Protein AF-B0B0S8-F1 (afdb_monomer_lite)

Organism: NCBI:txid405475

Structure (mmCIF, N/CA/C/O backbone):
data_AF-B0B0S8-F1
#
_entry.id   AF-B0B0S8-F1
#
loop_
_atom_site.group_PDB
_atom_site.id
_atom_site.type_symbol
_atom_site.label_atom_id
_atom_site.label_alt_id
_atom_site.label_comp_id
_atom_site.label_asym_id
_atom_site.label_entity_id
_atom_site.label_seq_id
_atom_site.pdbx_PDB_ins_code
_atom_site.Cartn_x
_atom_site.Cartn_y
_atom_site.Cartn_z
_atom_site.occupancy
_atom_site.B_iso_or_equiv
_atom_site.auth_seq_id
_atom_site.auth_comp_id
_atom_site.auth_asym_id
_atom_site.auth_atom_id
_atom_site.pdbx_PDB_model_num
ATOM 1 N N . LEU A 1 1 ? -17.544 15.899 15.737 1.00 50.09 1 LEU A N 1
ATOM 2 C CA . LEU A 1 1 ? -18.084 16.124 14.368 1.00 50.09 1 LEU A CA 1
ATOM 3 C C . LEU A 1 1 ? -16.999 16.458 13.337 1.00 50.09 1 LEU A C 1
ATOM 5 O O . LEU A 1 1 ? -16.922 15.734 12.357 1.00 50.09 1 LEU A O 1
ATOM 9 N N . LYS A 1 2 ? -16.135 17.473 13.536 1.00 56.06 2 LYS A N 1
ATOM 10 C CA . LYS A 1 2 ? -15.019 17.778 12.603 1.00 56.06 2 LYS A CA 1
ATOM 11 C C . LYS A 1 2 ? -14.069 16.595 12.379 1.00 56.06 2 LYS A C 1
ATOM 13 O O . LYS A 1 2 ? -13.735 16.281 11.248 1.00 56.06 2 LYS A O 1
ATOM 18 N N . GLU A 1 3 ? -13.716 15.910 13.456 1.00 56.62 3 GLU A N 1
ATOM 19 C CA . GLU A 1 3 ? -12.691 14.867 13.454 1.00 56.62 3 GLU A CA 1
ATOM 20 C C . GLU A 1 3 ? -13.111 13.623 12.624 1.00 56.62 3 GLU A C 1
ATOM 22 O O . GLU A 1 3 ? -12.323 13.085 11.852 1.00 56.62 3 GLU A O 1
ATOM 27 N N . SER A 1 4 ? -14.404 13.261 12.632 1.00 66.38 4 SER A N 1
ATOM 28 C CA . SER A 1 4 ? -14.968 12.193 11.781 1.00 66.38 4 SER A CA 1
ATOM 29 C C . SER A 1 4 ? -14.915 12.491 10.278 1.00 66.38 4 SER A C 1
ATOM 31 O O . SER A 1 4 ? -15.012 11.558 9.482 1.00 66.38 4 SER A O 1
ATOM 33 N N . ARG A 1 5 ? -14.790 13.762 9.868 1.00 81.69 5 ARG A N 1
ATOM 34 C CA . ARG A 1 5 ? -14.714 14.123 8.443 1.00 81.69 5 ARG A CA 1
ATOM 35 C C . ARG A 1 5 ? -13.375 13.735 7.831 1.00 81.69 5 ARG A C 1
ATOM 37 O O . ARG A 1 5 ? -13.349 13.432 6.647 1.00 81.69 5 ARG A O 1
ATOM 44 N N . HIS A 1 6 ? -12.296 13.717 8.615 1.00 83.75 6 HIS A N 1
ATOM 45 C CA . HIS A 1 6 ? -10.972 13.341 8.119 1.00 83.75 6 HIS A CA 1
ATOM 46 C C . HIS A 1 6 ? -10.919 11.859 7.755 1.00 83.75 6 HIS A C 1
ATOM 48 O O . HIS A 1 6 ? -10.530 11.523 6.643 1.00 83.75 6 HIS A O 1
ATOM 54 N N . LEU A 1 7 ? -11.403 10.985 8.641 1.00 81.88 7 LEU A N 1
ATOM 55 C CA . LEU A 1 7 ? -11.439 9.547 8.373 1.00 81.88 7 LEU A CA 1
ATOM 56 C C . LEU A 1 7 ? -12.386 9.197 7.214 1.00 81.88 7 LEU A C 1
ATOM 58 O O . LEU A 1 7 ? -12.061 8.354 6.385 1.00 81.88 7 LEU A O 1
ATOM 62 N N . LEU A 1 8 ? -13.522 9.898 7.102 1.00 87.12 8 LEU A N 1
ATOM 63 C CA . LEU A 1 8 ? -14.421 9.758 5.953 1.00 87.12 8 LEU A CA 1
ATOM 64 C C . LEU A 1 8 ? -13.770 10.237 4.645 1.00 87.12 8 LEU A C 1
ATOM 66 O O . LEU A 1 8 ? -13.917 9.585 3.617 1.00 87.12 8 LEU A O 1
ATOM 70 N N . ALA A 1 9 ? -13.047 11.359 4.667 1.00 89.50 9 ALA A N 1
ATOM 71 C CA . ALA A 1 9 ? -12.332 11.850 3.494 1.00 89.50 9 ALA A CA 1
ATOM 72 C C . ALA A 1 9 ? -11.250 10.858 3.046 1.00 89.50 9 ALA A C 1
ATOM 74 O O . ALA A 1 9 ? -11.176 10.548 1.862 1.00 89.50 9 ALA A O 1
ATOM 75 N N . LEU A 1 10 ? -10.475 10.305 3.985 1.00 87.19 10 LEU A N 1
ATOM 76 C CA . LEU A 1 10 ? -9.491 9.258 3.697 1.00 87.19 10 LEU A CA 1
ATOM 77 C C . LEU A 1 10 ? -10.144 8.027 3.075 1.00 87.19 10 LEU A C 1
ATOM 79 O O . LEU A 1 10 ? -9.635 7.505 2.090 1.00 87.19 10 LEU A O 1
ATOM 83 N N . PHE A 1 11 ? -11.299 7.606 3.596 1.00 88.19 11 PHE A N 1
ATOM 84 C CA . PHE A 1 11 ? -12.050 6.485 3.037 1.00 88.19 11 PHE A CA 1
ATOM 85 C C . PHE A 1 11 ? -12.465 6.742 1.584 1.00 88.19 11 PHE A C 1
ATOM 87 O O . PHE A 1 11 ? -12.263 5.885 0.726 1.00 88.19 11 PHE A O 1
ATOM 94 N N . LEU A 1 12 ? -12.999 7.929 1.284 1.00 92.81 12 LEU A N 1
ATOM 95 C CA . LEU A 1 12 ? -13.413 8.292 -0.074 1.00 92.81 12 LEU A CA 1
ATOM 96 C C . LEU A 1 12 ? -12.223 8.404 -1.037 1.00 92.81 12 LEU A C 1
ATOM 98 O O . LEU A 1 12 ? -12.310 7.929 -2.170 1.00 92.81 12 LEU A O 1
ATOM 102 N N . ILE A 1 13 ? -11.111 8.990 -0.585 1.00 91.69 13 ILE A N 1
ATOM 103 C CA . ILE A 1 13 ? -9.875 9.098 -1.370 1.00 91.69 13 ILE A CA 1
ATOM 104 C C . ILE A 1 13 ? -9.327 7.702 -1.678 1.00 91.69 13 ILE A C 1
ATOM 106 O O . ILE A 1 13 ? -9.104 7.393 -2.845 1.00 91.69 13 ILE A O 1
ATOM 110 N N . ALA A 1 14 ? -9.182 6.839 -0.668 1.00 89.19 14 ALA A N 1
ATOM 111 C CA . ALA A 1 14 ? -8.684 5.476 -0.849 1.00 89.19 14 ALA A CA 1
ATOM 112 C C . ALA A 1 14 ? -9.597 4.646 -1.767 1.00 89.19 14 ALA A C 1
ATOM 114 O O . ALA A 1 14 ? -9.114 3.970 -2.669 1.00 89.19 14 ALA A O 1
ATOM 115 N N . SER A 1 15 ? -10.921 4.762 -1.607 1.00 91.81 15 SER A N 1
ATOM 116 C CA . SER A 1 15 ? -11.895 4.072 -2.468 1.00 91.81 15 SER A CA 1
ATOM 117 C C . SER A 1 15 ? -11.788 4.505 -3.931 1.00 91.81 15 SER A C 1
ATOM 119 O O . SER A 1 15 ? -11.899 3.680 -4.832 1.00 91.81 15 SER A O 1
ATOM 121 N N . THR A 1 16 ? -11.567 5.800 -4.174 1.00 93.12 16 THR A N 1
ATOM 122 C CA . THR A 1 16 ? -11.432 6.355 -5.530 1.00 93.12 16 THR A CA 1
ATOM 123 C C . THR A 1 16 ? -10.074 6.017 -6.146 1.00 93.12 16 THR A C 1
ATOM 125 O O . THR A 1 16 ? -9.979 5.837 -7.358 1.00 93.12 16 THR A O 1
ATOM 128 N N . ALA A 1 17 ? -9.024 5.890 -5.331 1.00 90.19 17 ALA A N 1
ATOM 129 C CA . ALA A 1 17 ? -7.693 5.522 -5.798 1.00 90.19 17 ALA A CA 1
ATOM 130 C C . ALA A 1 17 ? -7.673 4.125 -6.443 1.00 90.19 17 ALA A C 1
ATOM 132 O O . ALA A 1 17 ? -7.011 3.953 -7.461 1.00 90.19 17 ALA A O 1
ATOM 133 N N . ILE A 1 18 ? -8.451 3.161 -5.933 1.00 91.38 18 ILE A N 1
ATOM 134 C CA . ILE A 1 18 ? -8.491 1.791 -6.477 1.00 91.38 18 ILE A CA 1
ATOM 135 C C . ILE A 1 18 ? -8.763 1.775 -7.994 1.00 91.38 18 ILE A C 1
ATOM 137 O O . ILE A 1 18 ? -7.900 1.313 -8.733 1.00 91.38 18 ILE A O 1
ATOM 141 N N . PRO A 1 19 ? -9.895 2.269 -8.529 1.00 93.00 19 PRO A N 1
ATOM 142 C CA . PRO A 1 19 ? -10.120 2.226 -9.975 1.00 93.00 19 PRO A CA 1
ATOM 143 C C . PRO A 1 19 ? -9.138 3.106 -10.764 1.00 93.00 19 PRO A C 1
ATOM 145 O O . PRO A 1 19 ? -8.748 2.741 -11.871 1.00 93.00 19 PRO A O 1
ATOM 148 N N . VAL A 1 20 ? -8.706 4.244 -10.209 1.00 92.88 20 VAL A N 1
ATOM 149 C CA . VAL A 1 20 ? -7.789 5.175 -10.892 1.00 92.88 20 VAL A CA 1
ATOM 150 C C . VAL A 1 20 ? -6.417 4.545 -11.116 1.00 92.88 20 VAL A C 1
ATOM 152 O O . VAL A 1 20 ? -5.861 4.640 -12.208 1.00 92.88 20 VAL A O 1
ATOM 155 N N . PHE A 1 21 ? -5.874 3.855 -10.120 1.00 90.88 21 PHE A N 1
ATOM 156 C CA . PHE A 1 21 ? -4.544 3.258 -10.218 1.00 90.88 21 PHE A CA 1
ATOM 157 C C . PHE A 1 21 ? -4.509 1.929 -10.977 1.00 90.88 21 PHE A C 1
ATOM 159 O O . PHE A 1 21 ? -3.440 1.347 -11.125 1.00 90.88 21 PHE A O 1
ATOM 166 N N . TYR A 1 22 ? -5.636 1.498 -11.549 1.00 94.25 22 TYR A N 1
ATOM 167 C CA . TYR A 1 22 ? -5.651 0.442 -12.560 1.00 94.25 22 TYR A CA 1
ATOM 168 C C . TYR A 1 22 ? -5.345 0.965 -13.978 1.00 94.25 22 TYR A C 1
ATOM 170 O O . TYR A 1 22 ? -4.972 0.188 -14.851 1.00 94.25 22 TYR A O 1
ATOM 178 N N . ILE A 1 23 ? -5.439 2.279 -14.227 1.00 94.19 23 ILE A N 1
ATOM 179 C CA . ILE A 1 23 ? -5.155 2.896 -15.540 1.00 94.19 23 ILE A CA 1
ATOM 180 C C . ILE A 1 23 ? -3.778 2.510 -16.126 1.00 94.19 23 ILE A C 1
ATOM 182 O O . ILE A 1 23 ? -3.722 2.263 -17.333 1.00 94.19 23 ILE A O 1
ATOM 186 N N . PRO A 1 24 ? -2.680 2.393 -15.344 1.00 94.12 24 PRO A N 1
ATOM 187 C CA . PRO A 1 24 ? -1.386 1.934 -15.854 1.00 94.12 24 PRO A CA 1
ATOM 188 C C . PRO A 1 24 ? -1.425 0.589 -16.593 1.00 94.12 24 PRO A C 1
ATOM 190 O O . PRO A 1 24 ? -0.616 0.373 -17.494 1.00 94.12 24 PRO A O 1
ATOM 193 N N . ALA A 1 25 ? -2.403 -0.276 -16.298 1.00 92.69 25 ALA A N 1
ATOM 194 C CA . ALA A 1 25 ? -2.617 -1.539 -17.007 1.00 92.69 25 ALA A CA 1
ATOM 195 C C . ALA A 1 25 ? -2.863 -1.360 -18.516 1.00 92.69 25 ALA A C 1
ATOM 197 O O . ALA A 1 25 ? -2.731 -2.316 -19.275 1.00 92.69 25 ALA A O 1
ATOM 198 N N . LEU A 1 26 ? -3.234 -0.152 -18.951 1.00 94.56 26 LEU A N 1
ATOM 199 C CA . LEU A 1 26 ? -3.546 0.185 -20.339 1.00 94.56 26 LEU A CA 1
ATOM 200 C C . LEU A 1 26 ? -2.342 0.762 -21.107 1.00 94.56 26 LEU A C 1
ATOM 202 O O . LEU A 1 26 ? -2.469 1.067 -22.290 1.00 94.56 26 LEU A O 1
ATOM 206 N N . LEU A 1 27 ? -1.182 0.933 -20.462 1.00 94.19 27 LEU A N 1
ATOM 207 C CA . LEU A 1 27 ? -0.013 1.636 -21.024 1.00 94.19 27 LEU A CA 1
ATOM 208 C C . LEU A 1 27 ? 0.981 0.724 -21.765 1.00 94.19 27 LEU A C 1
ATOM 210 O O . LEU A 1 27 ? 2.044 1.167 -22.202 1.00 94.19 27 LEU A O 1
ATOM 214 N N . TRP A 1 28 ? 0.631 -0.545 -21.937 1.00 93.62 28 TRP A N 1
ATOM 215 C CA . TRP A 1 28 ? 1.437 -1.573 -22.592 1.00 93.62 28 TRP A CA 1
ATOM 216 C C . TRP A 1 28 ? 0.569 -2.484 -23.467 1.00 93.62 28 TRP A C 1
ATOM 218 O O . TRP A 1 28 ? -0.629 -2.636 -23.235 1.00 93.62 28 TRP A O 1
ATOM 228 N N . GLY A 1 29 ? 1.172 -3.082 -24.495 1.00 93.31 29 GLY A N 1
ATOM 229 C CA . GLY A 1 29 ? 0.487 -3.963 -25.440 1.00 93.31 29 GLY A CA 1
ATOM 230 C C . GLY A 1 29 ? 1.417 -5.023 -26.027 1.00 93.31 29 GLY A C 1
ATOM 231 O O . GLY A 1 29 ? 2.573 -5.148 -25.631 1.00 93.31 29 GLY A O 1
ATOM 232 N N . GLN A 1 30 ? 0.920 -5.781 -27.008 1.00 93.94 30 GLN A N 1
ATOM 233 C CA . GLN A 1 30 ? 1.601 -6.970 -27.546 1.00 93.94 30 GLN A CA 1
ATOM 234 C C . GLN A 1 30 ? 3.018 -6.706 -28.093 1.00 93.94 30 GLN A C 1
ATOM 236 O O . GLN A 1 30 ? 3.862 -7.597 -28.063 1.00 93.94 30 GLN A O 1
ATOM 241 N N . HIS A 1 31 ? 3.286 -5.499 -28.595 1.00 95.69 31 HIS A N 1
ATOM 242 C CA . HIS A 1 31 ? 4.570 -5.137 -29.206 1.00 95.69 31 HIS A CA 1
ATOM 243 C C . HIS A 1 31 ? 5.430 -4.212 -28.330 1.00 95.69 31 HIS A C 1
ATOM 245 O O . HIS A 1 31 ? 6.406 -3.638 -28.811 1.00 95.69 31 HIS A O 1
ATOM 251 N N . SER A 1 32 ? 5.078 -4.036 -27.054 1.00 95.56 32 SER A N 1
ATOM 252 C CA . SER A 1 32 ? 5.875 -3.240 -26.119 1.00 95.56 32 SER A CA 1
ATOM 253 C C . SER A 1 32 ? 7.221 -3.910 -25.829 1.00 95.56 32 SER A C 1
ATOM 255 O O . SER A 1 32 ? 7.315 -5.131 -25.716 1.00 95.56 32 SER A O 1
ATOM 257 N N . ASN A 1 33 ? 8.275 -3.104 -25.666 1.00 95.12 33 ASN A N 1
ATOM 258 C CA . ASN A 1 33 ? 9.553 -3.601 -25.157 1.00 95.12 33 ASN A CA 1
ATOM 259 C C . ASN A 1 33 ? 9.344 -4.271 -23.787 1.00 95.12 33 ASN A C 1
ATOM 261 O O . ASN A 1 33 ? 8.631 -3.721 -22.948 1.00 95.12 33 ASN A O 1
ATOM 265 N N . LEU A 1 34 ? 9.989 -5.418 -23.549 1.00 94.50 34 LEU A N 1
ATOM 266 C CA . LEU A 1 34 ? 9.776 -6.208 -22.334 1.00 94.50 34 LEU A CA 1
ATOM 267 C C . LEU A 1 34 ? 10.076 -5.430 -21.041 1.00 94.50 34 LEU A C 1
ATOM 269 O O . LEU A 1 34 ? 9.331 -5.561 -20.079 1.00 94.50 34 LEU A O 1
ATOM 273 N N . ALA A 1 35 ? 11.107 -4.583 -21.013 1.00 93.81 35 ALA A N 1
ATOM 274 C CA . ALA A 1 35 ? 11.429 -3.786 -19.827 1.00 93.81 35 ALA A CA 1
ATOM 275 C C . ALA A 1 35 ? 10.349 -2.727 -19.538 1.00 93.81 35 ALA A C 1
ATOM 277 O O . ALA A 1 35 ? 9.983 -2.497 -18.389 1.00 93.81 35 ALA A O 1
ATOM 278 N N . ILE A 1 36 ? 9.789 -2.116 -20.589 1.00 94.81 36 ILE A N 1
ATOM 279 C CA . ILE A 1 36 ? 8.662 -1.174 -20.471 1.00 94.81 36 ILE A CA 1
ATOM 280 C C . ILE A 1 36 ? 7.387 -1.903 -20.049 1.00 94.81 36 ILE A C 1
ATOM 282 O O . ILE A 1 36 ? 6.593 -1.378 -19.271 1.00 94.81 36 ILE A O 1
ATOM 286 N N . ALA A 1 37 ? 7.202 -3.117 -20.558 1.00 95.62 37 ALA A N 1
ATOM 287 C CA . ALA A 1 37 ? 6.099 -3.968 -20.182 1.00 95.62 37 ALA A CA 1
ATOM 288 C C . ALA A 1 37 ? 6.157 -4.317 -18.684 1.00 95.62 37 ALA A C 1
ATOM 290 O O . ALA A 1 37 ? 5.228 -4.018 -17.940 1.00 95.62 37 ALA A O 1
ATOM 291 N N . GLU A 1 38 ? 7.285 -4.852 -18.219 1.00 95.44 38 GLU A N 1
ATOM 292 C CA . GLU A 1 38 ? 7.523 -5.146 -16.804 1.00 95.44 38 GLU A CA 1
ATOM 293 C C . GLU A 1 38 ? 7.337 -3.908 -15.922 1.00 95.44 38 GLU A C 1
ATOM 295 O O . GLU A 1 38 ? 6.652 -3.995 -14.905 1.00 95.44 38 GLU A O 1
ATOM 300 N N . TYR A 1 39 ? 7.846 -2.742 -16.339 1.00 95.06 39 TYR A N 1
ATOM 301 C CA . TYR A 1 39 ? 7.621 -1.485 -15.626 1.00 95.06 39 TYR A CA 1
ATOM 302 C C . TYR A 1 39 ? 6.131 -1.253 -15.348 1.00 95.06 39 TYR A C 1
ATOM 304 O O . TYR A 1 39 ? 5.741 -1.193 -14.185 1.00 95.06 39 TYR A O 1
ATOM 312 N N . TRP A 1 40 ? 5.279 -1.201 -16.376 1.00 95.94 40 TRP A N 1
ATOM 313 C CA . TRP A 1 40 ? 3.842 -0.957 -16.188 1.00 95.94 40 TRP A CA 1
ATOM 314 C C . TRP A 1 40 ? 3.104 -2.114 -15.512 1.00 95.94 40 TRP A C 1
ATOM 316 O O . TRP A 1 40 ? 2.147 -1.873 -14.774 1.00 95.94 40 TRP A O 1
ATOM 326 N N . ARG A 1 41 ? 3.570 -3.357 -15.681 1.00 95.94 41 ARG A N 1
ATOM 327 C CA . ARG A 1 41 ? 3.031 -4.513 -14.956 1.00 95.94 41 ARG A CA 1
ATOM 328 C C . ARG A 1 41 ? 3.090 -4.299 -13.454 1.00 95.94 41 ARG A C 1
ATOM 330 O O . ARG A 1 41 ? 2.111 -4.553 -12.755 1.00 95.94 41 ARG A O 1
ATOM 337 N N . TRP A 1 42 ? 4.232 -3.834 -12.957 1.00 96.81 42 TRP A N 1
ATOM 338 C CA . TRP A 1 42 ? 4.457 -3.676 -11.525 1.00 96.81 42 TRP A CA 1
ATOM 339 C C . TRP A 1 42 ? 3.745 -2.464 -10.931 1.00 96.81 42 TRP A C 1
ATOM 341 O O . TRP A 1 42 ? 3.431 -2.486 -9.747 1.00 96.81 42 TRP A O 1
ATOM 351 N N . TRP A 1 43 ? 3.335 -1.483 -11.739 1.00 94.88 43 TRP A N 1
ATOM 352 C CA . TRP A 1 43 ? 2.355 -0.488 -11.285 1.00 94.88 43 TRP A CA 1
ATOM 353 C C . TRP A 1 43 ? 1.012 -1.124 -10.913 1.00 94.88 43 TRP A C 1
ATOM 355 O O . TRP A 1 43 ? 0.344 -0.662 -9.996 1.00 94.88 43 TRP A O 1
ATOM 365 N N . VAL A 1 44 ? 0.605 -2.194 -11.598 1.00 94.69 44 VAL A N 1
ATOM 366 C CA . VAL A 1 44 ? -0.648 -2.887 -11.279 1.00 94.69 44 VAL A CA 1
ATOM 367 C C . VAL A 1 44 ? -0.426 -3.916 -10.172 1.00 94.69 44 VAL A C 1
ATOM 369 O O . VAL A 1 44 ? -1.195 -3.994 -9.224 1.00 94.69 44 VAL A O 1
ATOM 372 N N . VAL A 1 45 ? 0.627 -4.722 -10.265 1.00 95.50 45 VAL A N 1
ATOM 373 C CA . VAL A 1 45 ? 0.827 -5.823 -9.314 1.00 95.50 45 VAL A CA 1
ATOM 374 C C . VAL A 1 45 ? 1.382 -5.330 -7.979 1.00 95.50 45 VAL A C 1
ATOM 376 O O . VAL A 1 45 ? 0.823 -5.675 -6.952 1.00 95.50 45 VAL A O 1
ATOM 379 N N . HIS A 1 46 ? 2.431 -4.506 -7.972 1.00 94.31 46 HIS A N 1
ATOM 380 C CA . HIS A 1 46 ? 2.964 -3.945 -6.725 1.00 94.31 46 HIS A CA 1
ATOM 381 C C . HIS A 1 46 ? 2.080 -2.784 -6.290 1.00 94.31 46 HIS A C 1
ATOM 383 O O . HIS A 1 46 ? 1.372 -2.838 -5.297 1.00 94.31 46 HIS A O 1
ATOM 389 N N . LEU A 1 47 ? 2.025 -1.722 -7.087 1.00 90.75 47 LEU A N 1
ATOM 390 C CA . LEU A 1 47 ? 1.453 -0.486 -6.573 1.00 90.75 47 LEU A CA 1
ATOM 391 C C . LEU A 1 47 ? -0.080 -0.544 -6.416 1.00 90.75 47 LEU A C 1
ATOM 393 O O . LEU A 1 47 ? -0.608 -0.059 -5.418 1.00 90.75 47 LEU A O 1
ATOM 397 N N . TRP A 1 48 ? -0.812 -1.152 -7.352 1.00 93.50 48 TRP A N 1
ATOM 398 C CA . TRP A 1 48 ? -2.268 -1.286 -7.238 1.00 93.50 48 TRP A CA 1
ATOM 399 C C . TRP A 1 48 ? -2.713 -2.398 -6.282 1.00 93.50 48 TRP A C 1
ATOM 401 O O . TRP A 1 48 ? -3.513 -2.097 -5.393 1.00 93.50 48 TRP A O 1
ATOM 411 N N . VAL A 1 49 ? -2.206 -3.635 -6.415 1.00 92.81 49 VAL A N 1
ATOM 412 C CA . VAL A 1 49 ? -2.600 -4.737 -5.510 1.00 92.81 49 VAL A CA 1
ATOM 413 C C . VAL A 1 49 ? -2.059 -4.534 -4.096 1.00 92.81 49 VAL A C 1
ATOM 415 O O . VAL A 1 49 ? -2.843 -4.522 -3.154 1.00 92.81 49 VAL A O 1
ATOM 418 N N . GLU A 1 50 ? -0.749 -4.374 -3.937 1.00 88.56 50 GLU A N 1
ATOM 419 C CA . GLU A 1 50 ? -0.100 -4.262 -2.623 1.00 88.56 50 GLU A CA 1
ATOM 420 C C . GLU A 1 50 ? -0.286 -2.849 -2.053 1.00 88.56 50 GLU A C 1
ATOM 422 O O . GLU A 1 50 ? -0.883 -2.682 -0.995 1.00 88.56 50 GLU A O 1
ATOM 427 N N . GLY A 1 51 ? 0.069 -1.810 -2.816 1.00 85.50 51 GLY A N 1
ATOM 428 C CA . GLY A 1 51 ? -0.029 -0.406 -2.399 1.00 85.50 51 GLY A CA 1
ATOM 429 C C . GLY A 1 51 ? -1.447 0.049 -2.012 1.00 85.50 51 GLY A C 1
ATOM 430 O O . GLY A 1 51 ? -1.756 0.375 -0.861 1.00 85.50 51 GLY A O 1
ATOM 431 N N . PHE A 1 52 ? -2.337 0.141 -3.002 1.00 88.12 52 PHE A N 1
ATOM 432 C CA . PHE A 1 52 ? -3.622 0.827 -2.828 1.00 88.12 52 PHE A CA 1
ATOM 433 C C . PHE A 1 52 ? -4.684 0.009 -2.089 1.00 88.12 52 PHE A C 1
ATOM 435 O O . PHE A 1 52 ? -5.439 0.599 -1.304 1.00 88.12 52 PHE A O 1
ATOM 442 N N . PHE A 1 53 ? -4.765 -1.315 -2.284 1.00 87.94 53 PHE A N 1
ATOM 443 C CA . PHE A 1 53 ? -5.715 -2.113 -1.496 1.00 87.94 53 PHE A CA 1
ATOM 444 C C . PHE A 1 53 ? -5.332 -2.176 -0.025 1.00 87.94 53 PHE A C 1
ATOM 446 O O . PHE A 1 53 ? -6.234 -2.190 0.811 1.00 87.94 53 PHE A O 1
ATOM 453 N N . GLU A 1 54 ? -4.045 -2.160 0.316 1.00 86.06 54 GLU A N 1
ATOM 454 C CA . GLU A 1 54 ? -3.634 -2.148 1.715 1.00 86.06 54 GLU A CA 1
ATOM 455 C C . GLU A 1 54 ? -4.011 -0.834 2.405 1.00 86.06 54 GLU A C 1
ATOM 457 O O . GLU A 1 54 ? -4.604 -0.849 3.489 1.00 86.06 54 GLU A O 1
ATOM 462 N N . VAL A 1 55 ? -3.762 0.312 1.758 1.00 86.81 55 VAL A N 1
ATOM 463 C CA . VAL A 1 55 ? -4.211 1.619 2.269 1.00 86.81 55 VAL A CA 1
ATOM 464 C C . VAL A 1 55 ? -5.730 1.629 2.439 1.00 86.81 55 VAL A C 1
ATOM 466 O O . VAL A 1 55 ? -6.236 2.052 3.480 1.00 86.81 55 VAL A O 1
ATOM 469 N N . PHE A 1 56 ? -6.476 1.120 1.456 1.00 89.25 56 PHE A N 1
ATOM 470 C CA . PHE A 1 56 ? -7.930 1.013 1.552 1.00 89.25 56 PHE A CA 1
ATOM 471 C C . PHE A 1 56 ? -8.369 0.128 2.724 1.00 89.25 56 PHE A C 1
ATOM 473 O O . PHE A 1 56 ? -9.165 0.574 3.554 1.00 89.25 56 PHE A O 1
ATOM 480 N N . ALA A 1 57 ? -7.835 -1.090 2.835 1.00 86.50 57 ALA A N 1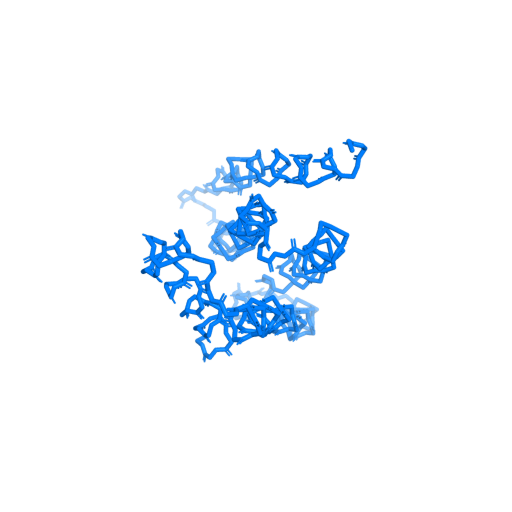
ATOM 481 C CA . ALA A 1 57 ? -8.154 -2.024 3.911 1.00 86.50 57 AL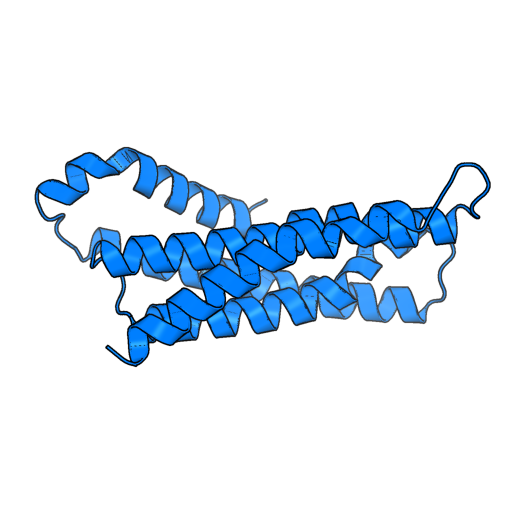A A CA 1
ATOM 482 C C . ALA A 1 57 ? -7.848 -1.412 5.283 1.00 86.50 57 ALA A C 1
ATOM 484 O O . ALA A 1 57 ? -8.682 -1.466 6.187 1.00 86.50 57 ALA A O 1
ATOM 485 N N . THR A 1 58 ? -6.704 -0.744 5.416 1.00 84.50 58 THR A N 1
ATOM 486 C CA . THR A 1 58 ? -6.277 -0.043 6.629 1.00 84.50 58 THR A CA 1
ATOM 487 C C . THR A 1 58 ? -7.250 1.067 7.027 1.00 84.50 58 THR A C 1
ATOM 489 O O . THR A 1 58 ? -7.692 1.134 8.179 1.00 84.50 58 THR A O 1
ATOM 492 N N . VAL A 1 59 ? -7.651 1.914 6.076 1.00 87.19 59 VAL A N 1
ATOM 493 C CA . VAL A 1 59 ? -8.624 2.991 6.315 1.00 87.19 59 VAL A CA 1
ATOM 494 C C . VAL A 1 59 ? -9.995 2.421 6.693 1.00 87.19 59 VAL A C 1
ATOM 496 O O . VAL A 1 59 ? -10.621 2.915 7.635 1.00 87.19 59 VAL A O 1
ATOM 499 N N . VAL A 1 60 ? -10.463 1.373 6.004 1.00 87.38 60 VAL A N 1
ATOM 500 C CA . VAL A 1 60 ? -11.741 0.702 6.302 1.00 87.38 60 VAL A CA 1
ATOM 501 C C . VAL A 1 60 ? -11.717 0.090 7.699 1.00 87.38 60 VAL A C 1
ATOM 503 O O . VAL A 1 60 ? -12.658 0.295 8.465 1.00 87.38 60 VAL A O 1
ATOM 506 N N . MET A 1 61 ? -10.648 -0.619 8.065 1.00 82.38 61 MET A N 1
ATOM 507 C CA . MET A 1 61 ? -10.506 -1.226 9.390 1.00 82.38 61 MET A CA 1
ATOM 508 C C . MET A 1 61 ? -10.527 -0.165 10.489 1.00 82.38 61 MET A C 1
ATOM 510 O O . MET A 1 61 ? -11.318 -0.268 11.428 1.00 82.38 61 MET A O 1
ATOM 514 N N . ALA A 1 62 ? -9.738 0.900 10.346 1.00 84.00 62 ALA A N 1
ATOM 515 C CA . ALA A 1 62 ? -9.729 2.009 11.294 1.00 84.00 62 ALA A CA 1
ATOM 516 C C . ALA A 1 62 ? -11.103 2.692 11.397 1.00 84.00 62 ALA A C 1
ATOM 518 O O . ALA A 1 62 ? -11.571 3.007 12.495 1.00 84.00 62 ALA A O 1
ATOM 519 N N . PHE A 1 63 ? -11.796 2.877 10.272 1.00 85.06 63 PHE A N 1
ATOM 520 C CA . PHE A 1 63 ? -13.163 3.389 10.256 1.00 85.06 63 PHE A CA 1
ATOM 521 C C . PHE A 1 63 ? -14.129 2.464 11.003 1.00 85.06 63 PHE A C 1
ATOM 523 O O . PHE A 1 63 ? -14.844 2.915 11.895 1.00 85.06 63 PHE A O 1
ATOM 530 N N . LEU A 1 64 ? -14.132 1.162 10.727 1.00 84.12 64 LEU A N 1
ATOM 531 C CA . LEU A 1 64 ? -15.028 0.220 11.402 1.00 84.12 64 LEU A CA 1
ATOM 532 C C . LEU A 1 64 ? -14.725 0.124 12.901 1.00 84.12 64 LEU A C 1
ATOM 534 O O . LEU A 1 64 ? -15.644 0.177 13.719 1.00 84.12 64 LEU A O 1
ATOM 538 N N . PHE A 1 65 ? -13.452 0.044 13.283 1.00 80.69 65 PHE A N 1
ATOM 539 C CA . PHE A 1 65 ? -13.036 -0.092 14.680 1.00 80.69 65 PHE A CA 1
ATOM 540 C C . PHE A 1 65 ? -13.311 1.172 15.496 1.00 80.69 65 PHE A C 1
ATOM 542 O O . PHE A 1 65 ? -13.739 1.069 16.647 1.00 80.69 65 PHE A O 1
ATOM 549 N N . THR A 1 66 ? -13.173 2.363 14.909 1.00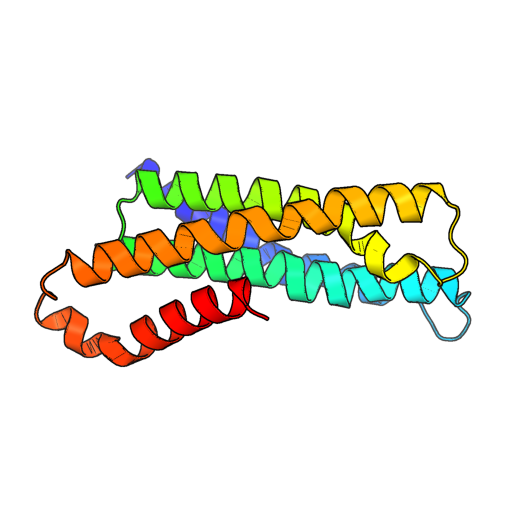 83.25 66 THR A N 1
ATOM 550 C CA . THR A 1 66 ? -13.603 3.608 15.569 1.00 83.25 66 THR A CA 1
ATOM 551 C C . THR A 1 66 ? -15.121 3.680 15.725 1.00 83.25 66 THR A C 1
ATOM 553 O O . THR A 1 66 ? -15.608 4.068 16.787 1.00 83.25 66 THR A O 1
ATOM 556 N N . ARG A 1 67 ? -15.899 3.250 14.722 1.00 82.75 67 ARG A N 1
ATOM 557 C CA . ARG A 1 67 ? -17.376 3.202 14.798 1.00 82.75 67 ARG A CA 1
ATOM 558 C C . ARG A 1 67 ? -17.886 2.180 15.812 1.00 82.75 67 ARG A C 1
ATOM 560 O O . ARG A 1 67 ? -18.916 2.405 16.439 1.00 82.75 67 ARG A O 1
ATOM 567 N N . MET A 1 68 ? -17.139 1.101 16.005 1.00 78.62 68 MET A N 1
ATOM 568 C CA . MET A 1 68 ? -17.356 0.090 17.038 1.00 78.62 68 MET A CA 1
ATOM 569 C C . MET A 1 68 ? -16.855 0.526 18.429 1.00 78.62 68 MET A C 1
ATOM 571 O O . MET A 1 68 ? -17.108 -0.153 19.419 1.00 78.62 68 MET A O 1
ATOM 575 N N . GLY A 1 69 ? -16.166 1.665 18.546 1.00 76.81 69 GLY A N 1
ATOM 576 C CA . GLY A 1 69 ? -15.609 2.140 19.816 1.00 76.81 69 GLY A CA 1
ATOM 577 C C . GLY A 1 69 ? -14.445 1.291 20.340 1.00 76.81 69 GLY A C 1
ATOM 578 O O . GLY A 1 69 ? -14.185 1.309 21.540 1.00 76.81 69 GLY A O 1
ATOM 579 N N . LEU A 1 70 ? -13.780 0.539 19.456 1.00 75.38 70 LEU A N 1
ATOM 580 C CA . LEU A 1 70 ? -12.564 -0.225 19.750 1.00 75.38 70 LEU A CA 1
ATOM 581 C C . LEU A 1 70 ? -11.298 0.627 19.601 1.00 75.38 70 LEU A C 1
ATOM 583 O O . LEU A 1 70 ? -10.309 0.346 20.260 1.00 75.38 70 LEU A O 1
ATOM 587 N N . LEU A 1 71 ? -11.336 1.667 18.760 1.00 76.94 71 LEU A N 1
ATOM 588 C CA . LEU A 1 71 ? -10.241 2.623 18.588 1.00 76.94 71 LEU A CA 1
ATOM 589 C C . LEU A 1 71 ? -10.708 4.055 18.855 1.00 76.94 71 LEU A C 1
ATOM 591 O O . LEU A 1 71 ? -11.821 4.449 18.492 1.00 76.94 71 LEU A O 1
ATOM 595 N N . GLY A 1 72 ? -9.825 4.855 19.452 1.00 80.75 72 GLY A N 1
ATOM 596 C CA . GLY A 1 72 ? -10.015 6.296 19.580 1.00 80.75 72 GLY A CA 1
ATOM 597 C C . GLY A 1 72 ? -9.868 6.982 18.222 1.00 80.75 72 GLY A C 1
ATOM 598 O O . GLY A 1 72 ? -8.958 6.676 17.457 1.00 80.75 72 GLY A O 1
ATOM 599 N N . LEU A 1 73 ? -10.747 7.935 17.915 1.00 83.56 73 LEU A N 1
ATOM 600 C CA . LEU A 1 73 ? -10.798 8.543 16.585 1.00 83.56 73 LEU A CA 1
ATOM 601 C C . LEU A 1 73 ? -9.529 9.341 16.229 1.00 83.56 73 LEU A C 1
ATOM 603 O O . LEU A 1 73 ? -9.058 9.271 15.092 1.00 83.56 73 LEU A O 1
ATOM 607 N N . ARG A 1 74 ? -8.939 10.048 17.202 1.00 84.06 74 ARG A N 1
ATOM 608 C CA . ARG A 1 74 ? -7.670 10.772 17.030 1.00 84.06 74 ARG A CA 1
ATOM 609 C C . ARG A 1 74 ? -6.503 9.828 16.738 1.00 84.06 74 ARG A C 1
ATOM 611 O O . ARG A 1 74 ? -5.721 10.103 15.826 1.00 84.06 74 ARG A O 1
ATOM 618 N N . THR A 1 75 ? -6.406 8.725 17.482 1.00 80.56 75 THR A N 1
ATOM 619 C CA . THR A 1 75 ? -5.339 7.735 17.294 1.00 80.56 75 THR A CA 1
ATOM 620 C C . THR A 1 75 ? -5.499 7.045 15.952 1.00 80.56 75 THR A C 1
ATOM 622 O O . THR A 1 75 ? -4.595 7.121 15.133 1.00 80.56 75 THR A O 1
ATOM 625 N N . ALA A 1 76 ? -6.696 6.540 15.645 1.00 82.06 76 ALA A N 1
ATOM 626 C CA . ALA A 1 76 ? -6.990 5.908 14.362 1.00 82.06 76 ALA A CA 1
ATOM 627 C C . ALA A 1 76 ? -6.669 6.815 13.164 1.00 82.06 76 ALA A C 1
ATOM 629 O O . ALA A 1 76 ? -6.031 6.376 12.215 1.00 82.06 76 ALA A O 1
ATOM 630 N N . THR A 1 77 ? -7.056 8.093 13.212 1.00 85.06 77 THR A N 1
ATOM 631 C CA . THR A 1 77 ? -6.775 9.032 12.114 1.00 85.06 77 THR A CA 1
ATOM 632 C C . THR A 1 77 ? -5.272 9.269 11.948 1.00 85.06 77 THR A C 1
ATOM 634 O O . THR A 1 77 ? -4.773 9.252 10.826 1.00 85.06 77 THR A O 1
ATOM 637 N N . THR A 1 78 ? -4.542 9.464 13.050 1.00 84.19 78 THR A N 1
ATOM 638 C CA . THR A 1 78 ? -3.089 9.702 13.009 1.00 84.19 78 THR A CA 1
ATOM 639 C C . THR A 1 78 ? -2.332 8.460 12.542 1.00 84.19 78 THR A C 1
ATOM 641 O O . THR A 1 78 ? -1.488 8.572 11.658 1.00 84.19 78 THR A O 1
ATOM 644 N N . SER A 1 79 ? -2.670 7.283 13.075 1.00 81.50 79 SER A N 1
ATOM 645 C CA . SER A 1 79 ? -2.045 6.006 12.717 1.00 81.50 79 SER A CA 1
ATOM 646 C C . SER A 1 79 ? -2.272 5.667 11.245 1.00 81.50 79 SER A C 1
ATOM 648 O O . SER A 1 79 ? -1.323 5.321 10.549 1.00 81.50 79 SER A O 1
ATOM 650 N N . VAL A 1 80 ? -3.496 5.843 10.731 1.00 84.19 80 VAL A N 1
ATOM 651 C CA . VAL A 1 80 ? -3.805 5.621 9.308 1.00 84.19 80 VAL A CA 1
ATOM 652 C C . VAL A 1 80 ? -3.034 6.584 8.414 1.00 84.19 80 VAL A C 1
ATOM 654 O O . VAL A 1 80 ? -2.459 6.147 7.423 1.00 84.19 80 VAL A O 1
ATOM 657 N N . LEU A 1 81 ? -2.997 7.879 8.742 1.00 87.31 81 LEU A N 1
ATOM 658 C CA . LEU A 1 81 ? -2.249 8.867 7.957 1.00 87.31 81 LEU A CA 1
ATOM 659 C C . LEU A 1 81 ? -0.755 8.550 7.934 1.00 87.31 81 LEU A C 1
ATOM 661 O O . LEU A 1 81 ? -0.150 8.542 6.868 1.00 87.31 81 LEU A O 1
ATOM 665 N N . PHE A 1 82 ? -0.177 8.262 9.098 1.00 85.19 82 PHE A N 1
ATOM 666 C CA . PHE A 1 82 ? 1.228 7.895 9.226 1.00 85.19 82 PHE A CA 1
ATOM 667 C C . PHE A 1 82 ? 1.553 6.630 8.424 1.00 85.19 82 PHE A C 1
ATOM 669 O O . PHE A 1 82 ? 2.487 6.637 7.623 1.00 85.19 82 PHE A O 1
ATOM 676 N N . SER A 1 83 ? 0.730 5.588 8.575 1.00 81.44 83 SER A N 1
ATOM 677 C CA . SER A 1 83 ? 0.877 4.334 7.837 1.00 81.44 83 SER A CA 1
ATOM 678 C C . SER A 1 83 ? 0.779 4.558 6.335 1.00 81.44 83 SER A C 1
ATOM 680 O O . SER A 1 83 ? 1.634 4.099 5.593 1.00 81.44 83 SER A O 1
ATOM 682 N N . THR A 1 84 ? -0.214 5.332 5.890 1.00 85.00 84 THR A N 1
ATOM 683 C CA . THR A 1 84 ? -0.419 5.658 4.473 1.00 85.00 84 THR A CA 1
ATOM 684 C C . THR A 1 84 ? 0.780 6.405 3.895 1.00 85.00 84 THR A C 1
ATOM 686 O O . THR A 1 84 ? 1.206 6.104 2.787 1.00 85.00 84 THR A O 1
ATOM 689 N N . VAL A 1 85 ? 1.345 7.371 4.627 1.00 87.00 85 VAL A N 1
ATOM 690 C CA . VAL A 1 85 ? 2.500 8.146 4.152 1.00 87.00 85 VAL A CA 1
ATOM 691 C C . VAL A 1 85 ? 3.725 7.259 3.989 1.00 87.00 85 VAL A C 1
ATOM 693 O O . VAL A 1 85 ? 4.338 7.295 2.929 1.00 87.00 85 VAL A O 1
ATOM 696 N N . ILE A 1 86 ? 4.077 6.460 4.999 1.00 82.50 86 ILE A N 1
ATOM 697 C CA . ILE A 1 86 ? 5.259 5.592 4.910 1.00 82.50 86 ILE A CA 1
ATOM 698 C C . ILE A 1 86 ? 5.053 4.519 3.848 1.00 82.50 86 ILE A C 1
ATOM 700 O O . ILE A 1 86 ? 5.949 4.304 3.039 1.00 82.50 86 ILE A O 1
ATOM 704 N N . PHE A 1 87 ? 3.878 3.894 3.815 1.00 82.50 87 PHE A N 1
ATOM 705 C CA . PHE A 1 87 ? 3.598 2.808 2.888 1.00 82.50 87 PHE A CA 1
ATOM 706 C C . PHE A 1 87 ? 3.552 3.281 1.436 1.00 82.50 87 PHE A C 1
ATOM 708 O O . PHE A 1 87 ? 4.163 2.662 0.582 1.00 82.50 87 PHE A O 1
ATOM 715 N N . LEU A 1 88 ? 2.919 4.421 1.134 1.00 86.81 88 LEU A N 1
ATOM 716 C CA . LEU A 1 88 ? 2.941 4.964 -0.229 1.00 86.81 88 LEU A CA 1
ATOM 717 C C . LEU A 1 88 ? 4.325 5.494 -0.612 1.00 86.81 88 LEU A C 1
ATOM 719 O O . LEU A 1 88 ? 4.743 5.336 -1.754 1.00 86.81 88 LEU A O 1
ATOM 723 N N . PHE A 1 89 ? 5.045 6.124 0.317 1.00 85.94 89 PHE A N 1
ATOM 724 C CA . PHE A 1 89 ? 6.389 6.628 0.036 1.00 85.94 89 PHE A CA 1
ATOM 725 C C . PHE A 1 89 ? 7.383 5.489 -0.218 1.00 85.94 89 PHE A C 1
ATOM 727 O O . PHE A 1 89 ? 8.150 5.561 -1.177 1.00 85.94 89 PHE A O 1
ATOM 734 N N . GLY A 1 90 ? 7.327 4.436 0.602 1.00 86.31 90 GLY A N 1
ATOM 735 C CA . GLY A 1 90 ? 8.037 3.176 0.399 1.00 86.31 90 GLY A CA 1
ATOM 736 C C . GLY A 1 90 ? 7.588 2.504 -0.893 1.00 86.31 90 GLY A C 1
ATOM 737 O O . GLY A 1 90 ? 8.376 2.440 -1.819 1.00 86.31 90 GLY A O 1
ATOM 738 N N . GLY A 1 91 ? 6.310 2.147 -1.013 1.00 86.56 91 GLY A N 1
ATOM 739 C CA . GLY A 1 91 ? 5.725 1.366 -2.110 1.00 86.56 91 GLY A CA 1
ATOM 740 C C . GLY A 1 91 ? 5.849 1.963 -3.503 1.00 86.56 91 GLY A C 1
ATOM 741 O O . GLY A 1 91 ? 6.145 1.243 -4.459 1.00 86.56 91 GLY A O 1
ATOM 742 N N . ILE A 1 92 ? 5.681 3.282 -3.661 1.00 91.06 92 ILE A N 1
ATOM 743 C CA . ILE A 1 92 ? 5.790 3.919 -4.986 1.00 91.06 92 ILE A CA 1
ATOM 744 C C . ILE A 1 92 ? 7.207 3.764 -5.546 1.00 91.06 92 ILE A C 1
ATOM 746 O O . ILE A 1 92 ? 7.373 3.398 -6.708 1.00 91.06 92 ILE A O 1
ATOM 750 N N . ILE A 1 93 ? 8.234 4.033 -4.737 1.00 93.31 93 ILE A N 1
ATOM 751 C CA . ILE A 1 93 ? 9.635 3.943 -5.182 1.00 93.31 93 ILE A CA 1
ATOM 752 C C . ILE A 1 93 ? 10.151 2.501 -5.057 1.00 93.31 93 ILE A C 1
ATOM 754 O O . ILE A 1 93 ? 10.909 2.026 -5.902 1.00 93.31 93 ILE A O 1
ATOM 758 N N . GLY A 1 94 ? 9.696 1.786 -4.037 1.00 93.50 94 GLY A N 1
ATOM 759 C CA . GLY A 1 94 ? 10.007 0.397 -3.726 1.00 93.50 94 GLY A CA 1
ATOM 760 C C . GLY A 1 94 ? 9.514 -0.580 -4.782 1.00 93.50 94 GLY A C 1
ATOM 761 O O . GLY A 1 94 ? 10.181 -1.584 -4.994 1.00 93.50 94 GLY A O 1
ATOM 762 N N . THR A 1 95 ? 8.502 -0.219 -5.586 1.00 95.62 95 THR A N 1
ATOM 763 C CA . THR A 1 95 ? 8.088 -0.957 -6.802 1.00 95.62 95 THR A CA 1
ATOM 764 C C . THR A 1 95 ? 9.282 -1.349 -7.691 1.00 95.62 95 THR A C 1
ATOM 766 O O . THR A 1 95 ? 9.271 -2.390 -8.350 1.00 95.62 95 THR A O 1
ATOM 769 N N . PHE A 1 96 ? 10.359 -0.557 -7.686 1.00 96.44 96 PHE A N 1
ATOM 770 C CA . PHE A 1 96 ? 11.591 -0.841 -8.424 1.00 96.44 96 PHE A CA 1
ATOM 771 C C . PHE A 1 96 ? 12.327 -2.113 -7.990 1.00 96.44 96 PHE A C 1
ATOM 773 O O . PHE A 1 96 ? 13.153 -2.607 -8.760 1.00 96.44 96 PHE A O 1
ATOM 780 N N . HIS A 1 97 ? 12.018 -2.694 -6.828 1.00 96.75 97 HIS A N 1
ATOM 781 C CA . HIS A 1 97 ? 12.582 -3.982 -6.415 1.00 96.75 97 HIS A CA 1
ATOM 782 C C . HIS A 1 97 ? 12.207 -5.147 -7.326 1.00 96.75 97 HIS A C 1
ATOM 784 O O . HIS A 1 97 ? 12.966 -6.103 -7.465 1.00 96.75 97 HIS A O 1
ATOM 790 N N . HIS A 1 98 ? 11.114 -5.012 -8.070 1.00 97.12 98 HIS A N 1
ATOM 791 C CA . HIS A 1 98 ? 10.726 -5.973 -9.092 1.00 97.12 98 HIS A CA 1
ATOM 792 C C . HIS A 1 98 ? 11.455 -5.777 -10.420 1.00 97.12 98 HIS A C 1
ATOM 794 O O . HIS A 1 98 ? 11.430 -6.641 -11.296 1.00 97.12 98 HIS A O 1
ATOM 800 N N . LEU A 1 99 ? 12.110 -4.629 -10.587 1.00 96.94 99 LEU A N 1
ATOM 801 C CA . LEU A 1 99 ? 12.782 -4.254 -11.822 1.00 96.94 99 LEU A CA 1
ATOM 802 C C . LEU A 1 99 ? 14.279 -4.555 -11.800 1.00 96.94 99 LEU A C 1
ATOM 804 O O . LEU A 1 99 ? 14.909 -4.424 -12.848 1.00 96.94 99 LEU A O 1
ATOM 808 N N . TYR A 1 100 ? 14.838 -5.022 -10.674 1.00 95.69 100 TYR A N 1
ATOM 809 C CA . TYR A 1 100 ? 16.281 -5.234 -10.486 1.00 95.69 100 TYR A CA 1
ATOM 810 C C . TYR A 1 100 ? 16.977 -5.929 -11.653 1.00 95.69 100 TYR A C 1
ATOM 812 O O . TYR A 1 100 ? 18.064 -5.524 -12.061 1.00 95.69 100 TYR A O 1
ATOM 820 N N . PHE A 1 101 ? 16.334 -6.956 -12.204 1.00 95.06 101 PHE A N 1
ATOM 821 C CA . PHE A 1 101 ? 16.902 -7.807 -13.246 1.00 95.06 101 PHE A CA 1
ATOM 822 C C . PHE A 1 101 ? 16.126 -7.716 -14.569 1.00 95.06 101 PHE A C 1
ATOM 824 O O . PHE A 1 101 ? 16.207 -8.613 -15.401 1.00 95.06 101 PHE A O 1
ATOM 831 N N . SER A 1 102 ? 15.393 -6.617 -14.782 1.00 93.94 102 SER A N 1
ATOM 832 C CA . SER A 1 102 ? 14.575 -6.371 -15.985 1.00 93.94 102 SER A CA 1
ATOM 833 C C . SER A 1 102 ? 15.274 -5.512 -17.054 1.00 93.94 102 SER A C 1
ATOM 835 O O . SER A 1 102 ? 14.645 -5.049 -18.002 1.00 93.94 102 SER A O 1
ATOM 837 N N . GLY A 1 103 ? 16.589 -5.296 -16.918 1.00 91.31 103 GLY A N 1
ATOM 838 C CA . GLY A 1 103 ? 17.377 -4.450 -17.825 1.00 91.31 103 GLY A CA 1
ATOM 839 C C . GLY A 1 103 ? 17.425 -2.970 -17.428 1.00 91.31 103 GLY A C 1
ATOM 840 O O . GLY A 1 103 ? 17.709 -2.118 -18.269 1.00 91.31 103 GLY A O 1
ATOM 841 N N . THR A 1 104 ? 17.148 -2.643 -16.163 1.00 92.75 104 THR A N 1
ATOM 842 C CA . THR A 1 104 ? 17.174 -1.264 -15.656 1.00 92.75 104 THR A CA 1
ATOM 843 C C . THR A 1 104 ? 18.563 -0.809 -15.187 1.00 92.75 104 THR A C 1
ATOM 845 O O . THR A 1 104 ? 19.360 -1.635 -14.744 1.00 92.75 104 THR A O 1
ATOM 848 N N . PRO A 1 105 ? 18.857 0.507 -15.200 1.00 95.38 105 PRO A N 1
ATOM 849 C CA . PRO A 1 105 ? 20.111 1.053 -14.674 1.00 95.38 105 PRO A CA 1
ATOM 850 C C . PRO A 1 105 ? 20.307 0.802 -13.171 1.00 95.38 105 PRO A C 1
ATOM 852 O O . PRO A 1 105 ? 19.338 0.717 -12.418 1.00 95.38 105 PRO A O 1
ATOM 855 N N . THR A 1 106 ? 21.558 0.830 -12.699 1.00 96.00 106 THR A N 1
ATOM 856 C CA . THR A 1 106 ? 21.926 0.637 -11.278 1.00 96.00 106 THR A CA 1
ATOM 857 C C . THR A 1 106 ? 21.192 1.570 -10.311 1.00 96.00 106 THR A C 1
ATOM 859 O O . THR A 1 106 ? 20.906 1.183 -9.181 1.00 96.00 106 THR A O 1
ATOM 862 N N . GLY A 1 107 ? 20.837 2.786 -10.743 1.00 96.06 107 GLY A N 1
ATOM 863 C CA . GLY A 1 107 ? 20.051 3.712 -9.922 1.00 96.06 107 GLY A CA 1
ATOM 864 C C . GLY A 1 107 ? 18.691 3.138 -9.503 1.00 96.06 107 GLY A C 1
ATOM 865 O O . GLY A 1 107 ? 18.286 3.314 -8.359 1.00 96.06 107 GLY A O 1
ATOM 866 N N . VAL A 1 108 ? 18.025 2.386 -10.386 1.00 95.69 108 VAL A N 1
ATOM 867 C CA . VAL A 1 108 ? 16.738 1.728 -10.096 1.00 95.69 108 VAL A CA 1
ATOM 868 C C . VAL A 1 108 ? 16.908 0.674 -9.003 1.00 95.69 108 VAL A C 1
ATOM 870 O O . VAL A 1 108 ? 16.083 0.595 -8.099 1.00 95.69 108 VAL A O 1
ATOM 873 N N . ILE A 1 109 ? 18.022 -0.062 -9.027 1.00 96.25 109 ILE A N 1
ATOM 874 C CA . ILE A 1 109 ? 18.359 -1.046 -7.992 1.00 96.25 109 ILE A CA 1
ATOM 875 C C . ILE A 1 109 ? 18.559 -0.357 -6.638 1.00 96.25 109 ILE A C 1
ATOM 877 O O . ILE A 1 109 ? 17.984 -0.783 -5.639 1.00 96.25 109 ILE A O 1
ATOM 881 N N . ALA A 1 110 ? 19.327 0.736 -6.601 1.00 95.94 110 ALA A N 1
ATOM 882 C CA . ALA A 1 110 ? 19.596 1.469 -5.364 1.00 95.94 110 ALA A CA 1
ATOM 883 C C . ALA A 1 110 ? 18.312 2.025 -4.722 1.00 95.94 110 ALA A C 1
ATOM 885 O O . ALA A 1 110 ? 18.117 1.898 -3.509 1.00 95.94 110 ALA A O 1
ATOM 886 N N . PHE A 1 111 ? 17.424 2.606 -5.534 1.00 95.81 111 PHE A N 1
ATOM 887 C CA . PHE A 1 111 ? 16.135 3.110 -5.064 1.00 95.81 111 PHE A CA 1
ATOM 888 C C . PHE A 1 111 ? 15.198 1.981 -4.633 1.00 95.81 111 PHE A C 1
ATOM 890 O O . PHE A 1 111 ? 14.666 2.046 -3.527 1.00 95.81 111 PHE A O 1
ATOM 897 N N . GLY A 1 112 ? 15.054 0.929 -5.444 1.00 95.19 112 GLY A N 1
ATOM 898 C CA . GLY A 1 112 ? 14.217 -0.219 -5.102 1.00 95.19 112 GLY A CA 1
ATOM 899 C C . GLY A 1 112 ? 14.628 -0.846 -3.774 1.00 95.19 112 GLY A C 1
ATOM 900 O O . GLY A 1 112 ? 13.774 -1.063 -2.922 1.00 95.19 112 GLY A O 1
ATOM 901 N N . ALA A 1 113 ? 15.930 -1.024 -3.534 1.00 93.88 113 ALA A N 1
ATOM 902 C CA . ALA A 1 113 ? 16.428 -1.640 -2.302 1.00 93.88 113 ALA A CA 1
ATOM 903 C C . ALA A 1 113 ? 16.209 -0.758 -1.071 1.00 93.88 113 ALA A C 1
ATOM 905 O O . ALA A 1 113 ? 15.830 -1.247 -0.011 1.00 93.88 113 ALA A O 1
ATOM 906 N N . SER A 1 114 ? 16.435 0.548 -1.210 1.00 93.62 114 SER A N 1
ATOM 907 C CA . SER A 1 114 ? 16.340 1.475 -0.080 1.00 93.62 114 SER A CA 1
ATOM 908 C C . SER A 1 114 ? 14.893 1.710 0.353 1.00 93.62 114 SER A C 1
ATOM 910 O O . SER A 1 114 ? 14.623 1.815 1.546 1.00 93.62 114 SER A O 1
ATOM 912 N N . PHE A 1 115 ? 13.966 1.809 -0.604 1.00 92.19 115 PHE A N 1
ATOM 913 C CA . PHE A 1 115 ? 12.578 2.182 -0.328 1.00 92.19 115 PHE A CA 1
ATOM 914 C C . PHE A 1 115 ? 11.679 0.985 -0.015 1.00 92.19 115 PHE A C 1
ATOM 916 O O . PHE A 1 115 ? 10.846 1.113 0.878 1.00 92.19 115 PHE A O 1
ATOM 923 N N . SER A 1 116 ? 11.902 -0.180 -0.634 1.00 91.06 116 SER A N 1
ATOM 924 C CA . SER A 1 116 ? 11.169 -1.408 -0.271 1.00 91.06 116 SER A CA 1
ATOM 925 C C . SER A 1 116 ? 11.418 -1.824 1.180 1.00 91.06 116 SER A C 1
ATOM 927 O O . SER A 1 116 ? 10.507 -2.260 1.876 1.00 91.06 116 SER A O 1
ATOM 929 N N . ALA A 1 117 ? 12.621 -1.579 1.709 1.00 87.56 117 ALA A N 1
ATOM 930 C CA . ALA A 1 117 ? 12.922 -1.822 3.119 1.00 87.56 117 ALA A CA 1
ATOM 931 C C . ALA A 1 117 ? 12.063 -0.976 4.085 1.00 87.56 117 ALA A C 1
ATOM 933 O O . ALA A 1 117 ? 11.841 -1.382 5.226 1.00 87.56 117 ALA A O 1
ATOM 934 N N . LEU A 1 118 ? 11.567 0.191 3.650 1.00 82.88 118 LEU A N 1
ATOM 935 C CA . LEU A 1 118 ? 10.692 1.049 4.457 1.00 82.88 118 LEU A CA 1
ATOM 936 C C . LEU A 1 118 ? 9.248 0.531 4.514 1.00 82.88 118 LEU A C 1
ATOM 938 O O . LEU A 1 118 ? 8.520 0.893 5.440 1.00 82.88 118 LEU A O 1
ATOM 942 N N . GLU A 1 119 ? 8.838 -0.324 3.572 1.00 79.06 119 GLU A N 1
ATOM 943 C CA . GLU A 1 119 ? 7.472 -0.866 3.485 1.00 79.06 119 GLU A CA 1
ATOM 944 C C . GLU A 1 119 ? 7.138 -1.805 4.659 1.00 79.06 119 GLU A C 1
ATOM 946 O O . GLU A 1 119 ? 5.977 -1.941 5.027 1.00 79.06 119 GLU A O 1
ATOM 951 N N . VAL A 1 120 ? 8.148 -2.352 5.348 1.00 71.88 120 VAL A N 1
ATOM 952 C CA . VAL A 1 120 ? 7.976 -3.254 6.508 1.00 71.88 120 VAL A CA 1
ATOM 953 C C . VAL A 1 120 ? 7.552 -2.508 7.792 1.00 71.88 120 VAL A C 1
ATOM 955 O O . VAL A 1 120 ? 7.014 -3.097 8.730 1.00 71.88 120 VAL A O 1
ATOM 958 N N . VAL A 1 121 ? 7.778 -1.192 7.870 1.00 62.72 121 VAL A N 1
ATOM 959 C CA . VAL A 1 121 ? 7.611 -0.388 9.101 1.00 62.72 121 VAL A CA 1
ATOM 960 C C . VAL A 1 121 ? 6.143 -0.173 9.537 1.00 62.72 121 VAL A C 1
ATOM 962 O O . VAL A 1 121 ? 5.873 -0.240 10.741 1.00 62.72 121 VAL A O 1
ATOM 965 N N . PRO A 1 122 ? 5.172 0.101 8.642 1.00 62.00 122 PRO A N 1
ATOM 966 C CA . PRO A 1 122 ? 3.812 0.492 9.046 1.00 62.00 122 PRO A CA 1
ATOM 967 C C . PRO A 1 122 ? 2.911 -0.657 9.506 1.00 62.00 122 PRO A C 1
ATOM 969 O O . PRO A 1 122 ? 2.033 -0.457 10.351 1.00 62.00 122 PRO A O 1
ATOM 972 N N . LEU A 1 123 ? 3.144 -1.859 8.977 1.00 56.06 123 LEU A N 1
ATOM 973 C CA . LEU A 1 123 ? 2.254 -3.020 9.094 1.00 56.06 123 LEU A CA 1
ATOM 974 C C . LEU A 1 123 ? 2.062 -3.512 10.533 1.00 56.06 123 LEU A C 1
ATOM 976 O O . LEU A 1 123 ? 1.031 -4.073 10.903 1.00 56.06 123 LEU A O 1
ATOM 980 N N . VAL A 1 124 ? 3.036 -3.212 11.381 1.00 61.53 124 VAL A N 1
ATOM 981 C CA . VAL A 1 124 ? 3.125 -3.689 12.756 1.00 61.53 124 VAL A CA 1
ATOM 982 C C . VAL A 1 124 ? 2.265 -2.862 13.722 1.00 61.53 124 VAL A C 1
ATOM 984 O O . VAL A 1 124 ? 1.676 -3.395 14.666 1.00 61.53 124 VAL A O 1
ATOM 987 N N . LEU A 1 125 ? 2.143 -1.552 13.485 1.00 64.81 125 LEU A N 1
ATOM 988 C CA . LEU A 1 125 ? 1.578 -0.612 14.461 1.00 64.81 125 LEU A CA 1
ATOM 989 C C . LEU A 1 125 ? 0.069 -0.797 14.675 1.00 64.81 125 LEU A C 1
ATOM 991 O O . LEU A 1 125 ? -0.401 -0.804 15.813 1.00 64.81 125 LEU A O 1
ATOM 995 N N . ILE A 1 126 ? -0.695 -0.988 13.597 1.00 63.88 126 ILE A N 1
ATOM 996 C CA . ILE A 1 126 ? -2.162 -1.100 13.672 1.00 63.88 126 ILE A CA 1
ATOM 997 C C . ILE A 1 126 ? -2.586 -2.458 14.248 1.00 63.88 126 ILE A C 1
ATOM 999 O O . ILE A 1 126 ? -3.539 -2.525 15.029 1.00 63.88 126 ILE A O 1
ATOM 1003 N N . GLY A 1 127 ? -1.853 -3.530 13.924 1.00 66.31 127 GLY A N 1
ATOM 1004 C CA . GLY A 1 127 ? -2.081 -4.866 14.479 1.00 66.31 127 GLY A CA 1
ATOM 1005 C C . GLY A 1 127 ? -1.918 -4.910 15.995 1.00 66.31 127 GLY A C 1
ATOM 1006 O O . GLY A 1 127 ? -2.794 -5.422 16.701 1.00 66.31 127 GLY A O 1
ATOM 1007 N N . PHE A 1 128 ? -0.840 -4.306 16.508 1.00 68.94 128 PHE A N 1
ATOM 1008 C CA . PHE A 1 128 ? -0.610 -4.213 17.948 1.00 68.94 128 PHE A CA 1
ATOM 1009 C C . PHE A 1 128 ? -1.679 -3.383 18.657 1.00 68.94 128 PHE A C 1
ATOM 1011 O O . PHE A 1 128 ? -2.199 -3.821 19.684 1.00 68.94 128 PHE A O 1
ATOM 1018 N N . GLU A 1 129 ? -2.064 -2.229 18.108 1.00 66.31 129 GLU A N 1
ATOM 1019 C CA . GLU A 1 129 ? -3.074 -1.369 18.734 1.00 66.31 129 GLU A CA 1
ATOM 1020 C C . GLU A 1 129 ? -4.463 -2.036 18.761 1.00 66.31 129 GLU A C 1
ATOM 1022 O O . GLU A 1 129 ? -5.184 -1.946 19.761 1.00 66.31 129 GLU A O 1
ATOM 1027 N N . ALA A 1 130 ? -4.833 -2.764 17.703 1.00 64.88 130 ALA A N 1
ATOM 1028 C CA . ALA A 1 130 ? -6.081 -3.524 17.651 1.00 64.88 130 ALA A CA 1
ATOM 1029 C C . ALA A 1 130 ? -6.096 -4.690 18.655 1.00 64.88 130 ALA A C 1
ATOM 1031 O O . ALA A 1 130 ? -7.088 -4.879 19.366 1.00 64.88 130 ALA A O 1
ATOM 1032 N N . TYR A 1 131 ? -4.999 -5.446 18.756 1.00 70.62 131 TYR A N 1
ATOM 1033 C CA . TYR A 1 131 ? -4.861 -6.537 19.725 1.00 70.62 131 TYR A CA 1
ATOM 1034 C C . TYR A 1 131 ? -4.886 -6.027 21.172 1.00 70.62 131 TYR A C 1
ATOM 1036 O O . TYR A 1 131 ? -5.565 -6.591 22.036 1.00 70.62 131 TYR A O 1
ATOM 1044 N N . GLU A 1 132 ? -4.193 -4.924 21.448 1.00 69.94 132 GLU A N 1
ATOM 1045 C CA . GLU A 1 132 ? -4.136 -4.336 22.783 1.00 69.94 132 GLU A CA 1
ATOM 1046 C C . GLU A 1 132 ? -5.501 -3.776 23.218 1.00 69.94 132 GLU A C 1
ATOM 1048 O O . GLU A 1 132 ? -5.939 -3.995 24.349 1.00 69.94 132 GLU A O 1
ATOM 1053 N N . ASN A 1 133 ? -6.239 -3.126 22.313 1.00 64.62 133 ASN A N 1
ATOM 1054 C CA . ASN A 1 133 ? -7.600 -2.678 22.611 1.00 64.62 133 ASN A CA 1
ATOM 1055 C C . ASN A 1 133 ? -8.577 -3.845 22.774 1.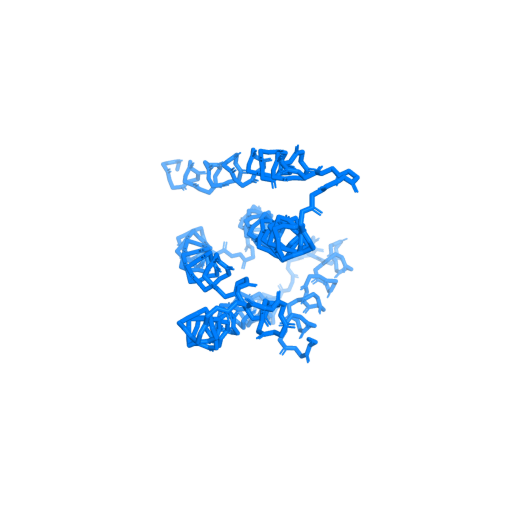00 64.62 133 ASN A C 1
ATOM 1057 O O . ASN A 1 133 ? -9.460 -3.776 23.630 1.00 64.62 133 ASN A O 1
ATOM 1061 N N . LEU A 1 134 ? -8.415 -4.937 22.021 1.00 67.69 134 LEU A N 1
ATOM 1062 C CA . LEU A 1 134 ? -9.240 -6.133 22.190 1.00 67.69 134 LEU A CA 1
ATOM 1063 C C . LEU A 1 134 ? -8.991 -6.824 23.539 1.00 67.69 134 LEU A C 1
ATOM 1065 O O . LEU A 1 134 ? -9.937 -7.295 24.164 1.00 67.69 134 LEU A O 1
ATOM 1069 N N . THR A 1 135 ? -7.740 -6.876 23.999 1.00 67.25 135 THR A N 1
ATOM 1070 C CA . THR A 1 135 ? -7.372 -7.507 25.280 1.00 67.25 135 THR A CA 1
ATOM 1071 C C . THR A 1 135 ? -7.725 -6.637 26.489 1.00 67.25 135 THR A C 1
ATOM 1073 O O . THR A 1 135 ? -8.156 -7.166 27.516 1.00 67.25 135 THR A O 1
ATOM 1076 N N . ARG A 1 136 ? -7.610 -5.305 26.379 1.00 59.88 136 ARG A N 1
ATOM 1077 C CA . ARG A 1 136 ? -7.997 -4.349 27.437 1.00 59.88 136 ARG A CA 1
ATOM 1078 C C . ARG A 1 136 ? -9.506 -4.114 27.514 1.00 59.88 136 ARG A C 1
ATOM 1080 O O . ARG A 1 136 ? -10.048 -3.919 28.604 1.00 59.88 136 ARG A O 1
ATOM 1087 N N . SER A 1 137 ? -10.209 -4.158 26.383 1.00 56.12 137 SER A N 1
ATOM 1088 C CA . SER A 1 137 ? -11.669 -4.135 26.343 1.00 56.12 137 SER A CA 1
ATOM 1089 C C . SER A 1 137 ? -12.185 -5.500 26.787 1.00 56.12 137 SER A C 1
ATOM 1091 O O . SER A 1 137 ? -12.292 -6.427 25.991 1.00 56.12 137 SER A O 1
ATOM 1093 N N . ARG A 1 138 ? -12.536 -5.644 28.073 1.00 55.47 138 ARG A N 1
ATOM 1094 C CA . ARG A 1 138 ? -13.431 -6.723 28.522 1.00 55.47 138 ARG A CA 1
ATOM 1095 C C . ARG A 1 138 ? -14.696 -6.635 27.669 1.00 55.47 138 ARG A C 1
ATOM 1097 O O . ARG A 1 138 ? -15.547 -5.786 27.930 1.00 55.47 138 ARG A O 1
ATOM 1104 N N . ALA A 1 139 ? -14.739 -7.441 26.610 1.00 58.94 139 ALA A N 1
ATOM 1105 C CA . ALA A 1 139 ? -15.650 -7.326 25.482 1.00 58.94 139 ALA A CA 1
ATOM 1106 C C . ALA A 1 139 ? -17.057 -6.936 25.945 1.00 58.94 139 ALA A C 1
ATOM 1108 O O . ALA A 1 139 ? -17.739 -7.702 26.631 1.00 58.94 139 ALA A O 1
ATOM 1109 N N . ARG A 1 140 ? -17.505 -5.729 25.566 1.00 66.50 140 ARG A N 1
ATOM 1110 C CA . ARG A 1 140 ? -18.926 -5.375 25.671 1.00 66.50 140 ARG A CA 1
ATOM 1111 C C . ARG A 1 140 ? -19.712 -6.522 25.031 1.00 66.50 140 ARG A C 1
ATOM 1113 O O . ARG A 1 140 ? -19.286 -7.017 23.994 1.00 66.50 140 ARG A O 1
ATOM 1120 N N . LYS A 1 141 ? -20.844 -6.946 25.607 1.00 71.31 141 LYS A N 1
ATOM 1121 C CA . LYS A 1 141 ? -21.574 -8.154 25.156 1.00 71.31 141 LYS A CA 1
ATOM 1122 C C . LYS A 1 141 ? -21.809 -8.221 23.634 1.00 71.31 141 LYS A C 1
ATOM 1124 O O . LYS A 1 141 ? -21.838 -9.308 23.077 1.00 71.31 141 LYS A O 1
ATOM 1129 N N . TRP A 1 142 ? -21.922 -7.074 22.959 1.00 74.81 142 TRP A N 1
ATOM 1130 C CA . TRP A 1 142 ? -22.082 -6.994 21.505 1.00 74.81 142 TRP A CA 1
ATOM 1131 C C . TRP A 1 142 ? -20.802 -7.304 20.699 1.00 74.81 142 TRP A C 1
ATOM 1133 O O . TRP A 1 142 ? -20.913 -7.771 19.573 1.00 74.81 142 TRP A O 1
ATOM 1143 N N . VAL A 1 143 ? -19.594 -7.113 21.246 1.00 73.50 143 VAL A N 1
ATOM 1144 C CA . VAL A 1 143 ? -18.316 -7.452 20.576 1.00 73.50 143 VAL A CA 1
ATOM 1145 C C . VAL A 1 143 ? -18.229 -8.957 20.320 1.00 73.50 143 VAL A C 1
ATOM 1147 O O . VAL A 1 143 ? -17.685 -9.379 19.304 1.00 73.50 143 VAL A O 1
ATOM 1150 N N . ALA A 1 144 ? -18.843 -9.773 21.186 1.00 76.44 144 ALA A N 1
ATOM 1151 C CA . ALA A 1 144 ? -18.943 -11.217 20.983 1.00 76.44 144 ALA A CA 1
ATOM 1152 C C . ALA A 1 144 ? -19.668 -11.582 19.673 1.00 76.44 144 ALA A C 1
ATOM 1154 O O . ALA A 1 144 ? -19.332 -12.596 19.065 1.00 76.44 144 ALA A O 1
ATOM 1155 N N . ALA A 1 145 ? -20.596 -10.741 19.198 1.00 82.94 145 ALA A N 1
ATOM 1156 C CA . ALA A 1 145 ? -21.279 -10.945 17.920 1.00 82.94 145 ALA A CA 1
ATOM 1157 C C . ALA A 1 145 ? -20.347 -10.747 16.708 1.00 82.94 145 ALA A C 1
ATOM 1159 O O . ALA A 1 145 ? -20.576 -11.341 15.661 1.00 82.94 145 ALA A O 1
ATOM 1160 N N . TYR A 1 146 ? -19.267 -9.971 16.860 1.00 79.94 146 TYR A N 1
ATOM 1161 C CA . TYR A 1 146 ? -18.274 -9.692 15.812 1.00 79.94 146 TYR A CA 1
ATOM 1162 C C . TYR A 1 146 ? -16.944 -10.423 16.035 1.00 79.94 146 TYR A C 1
ATOM 1164 O O . TYR A 1 146 ? -15.936 -10.075 15.420 1.00 79.94 146 TYR A O 1
ATOM 1172 N N . LYS A 1 147 ? -16.933 -11.456 16.891 1.00 80.44 147 LYS A N 1
ATOM 1173 C CA . LYS A 1 147 ? -15.726 -12.214 17.255 1.00 80.44 147 LYS A CA 1
ATOM 1174 C C . LYS A 1 147 ? -14.924 -12.662 16.030 1.00 80.44 147 LYS A C 1
ATOM 1176 O O . LYS A 1 147 ? -13.725 -12.415 15.969 1.00 80.44 147 LYS A O 1
ATOM 1181 N N . TRP A 1 148 ? -15.580 -13.303 15.063 1.00 86.06 148 TRP A N 1
ATOM 1182 C CA . TRP A 1 148 ? -14.900 -13.862 13.893 1.00 86.06 148 TRP A CA 1
ATOM 1183 C C . TRP A 1 148 ? -14.315 -12.793 12.965 1.00 86.06 148 TRP A C 1
ATOM 1185 O O . TRP A 1 148 ? -13.117 -12.874 12.711 1.00 86.06 148 TRP A O 1
ATOM 1195 N N . PRO A 1 149 ? -15.069 -11.763 12.523 1.00 84.25 149 PRO A N 1
ATOM 1196 C CA . PRO A 1 149 ? -14.488 -10.658 11.760 1.00 84.25 149 PRO A CA 1
ATOM 1197 C C . PRO A 1 149 ? -13.269 -10.025 12.439 1.00 84.25 149 PRO A C 1
ATOM 1199 O O . PRO A 1 149 ? -12.243 -9.829 11.800 1.00 84.25 149 PRO A O 1
ATOM 1202 N N . ILE A 1 150 ? -13.349 -9.768 13.749 1.00 78.69 150 ILE A N 1
ATOM 1203 C CA . ILE A 1 150 ? -12.237 -9.186 14.512 1.00 78.69 150 ILE A CA 1
ATOM 1204 C C . ILE A 1 150 ? -11.017 -10.116 14.506 1.00 78.69 150 ILE A C 1
ATOM 1206 O O . ILE A 1 150 ? -9.897 -9.648 14.325 1.00 78.69 150 ILE A O 1
ATOM 1210 N N . TYR A 1 151 ? -11.217 -11.424 14.673 1.00 82.88 151 TYR A N 1
ATOM 1211 C CA . TYR A 1 151 ? -10.118 -12.391 14.637 1.00 82.88 151 TYR A CA 1
ATOM 1212 C C . TYR A 1 151 ? -9.476 -12.479 13.254 1.00 82.88 151 TYR A C 1
ATOM 1214 O O . TYR A 1 151 ? -8.253 -12.482 13.180 1.00 82.88 151 TYR A O 1
ATOM 1222 N N . PHE A 1 152 ? -10.261 -12.461 12.174 1.00 86.56 152 PHE A N 1
ATOM 1223 C CA . PHE A 1 152 ? -9.709 -12.389 10.820 1.00 86.56 152 PHE A CA 1
ATOM 1224 C C . PHE A 1 152 ? -8.881 -11.119 10.609 1.00 86.56 152 PHE A C 1
ATOM 1226 O O . PHE A 1 152 ? -7.802 -11.206 10.037 1.00 86.56 152 PHE A O 1
ATOM 1233 N N . PHE A 1 153 ? -9.313 -9.963 11.124 1.00 79.62 153 PHE A N 1
ATOM 1234 C CA . PHE A 1 153 ? -8.514 -8.734 11.038 1.00 79.62 153 PHE A CA 1
ATOM 1235 C C . PHE A 1 153 ? -7.195 -8.827 11.808 1.00 79.62 153 PHE A C 1
ATOM 1237 O O . PHE A 1 153 ? -6.161 -8.392 11.307 1.00 79.62 153 PHE A O 1
ATOM 1244 N N . ILE A 1 154 ? -7.202 -9.438 12.995 1.00 78.06 154 ILE A N 1
ATOM 1245 C CA . ILE A 1 154 ? -5.965 -9.697 13.746 1.00 78.06 154 ILE A CA 1
ATOM 1246 C C . ILE A 1 154 ? -5.057 -10.654 12.967 1.00 78.06 154 ILE A C 1
ATOM 1248 O O . ILE A 1 154 ? -3.852 -10.428 12.902 1.00 78.06 154 ILE A O 1
ATOM 1252 N N . SER A 1 155 ? -5.619 -11.689 12.339 1.00 84.06 155 SER A N 1
ATOM 1253 C CA . SER A 1 155 ? -4.859 -12.602 11.484 1.00 84.06 155 SER A CA 1
ATOM 1254 C C . SER A 1 155 ? -4.268 -11.903 10.260 1.00 84.06 155 SER A C 1
ATOM 1256 O O . SER A 1 155 ? -3.122 -12.181 9.936 1.00 84.06 155 SER A O 1
ATOM 1258 N N . VAL A 1 156 ? -4.992 -10.987 9.608 1.00 83.38 156 VAL A N 1
ATOM 1259 C CA . VAL A 1 156 ? -4.458 -10.177 8.496 1.00 83.38 156 VAL A CA 1
ATOM 1260 C C . VAL A 1 156 ? -3.270 -9.344 8.967 1.00 83.38 156 VAL A C 1
ATOM 1262 O O . VAL A 1 156 ? -2.221 -9.385 8.341 1.00 83.38 156 VAL A O 1
ATOM 1265 N N . ALA A 1 157 ? -3.388 -8.657 10.106 1.00 77.31 157 ALA A N 1
ATOM 1266 C CA . ALA A 1 157 ? -2.281 -7.870 10.644 1.00 77.31 157 ALA A CA 1
ATOM 1267 C C . ALA A 1 157 ? -1.061 -8.733 11.017 1.00 77.31 157 ALA A C 1
ATOM 1269 O O . ALA A 1 157 ? 0.075 -8.316 10.822 1.00 77.31 157 ALA A O 1
ATOM 1270 N N . PHE A 1 158 ? -1.289 -9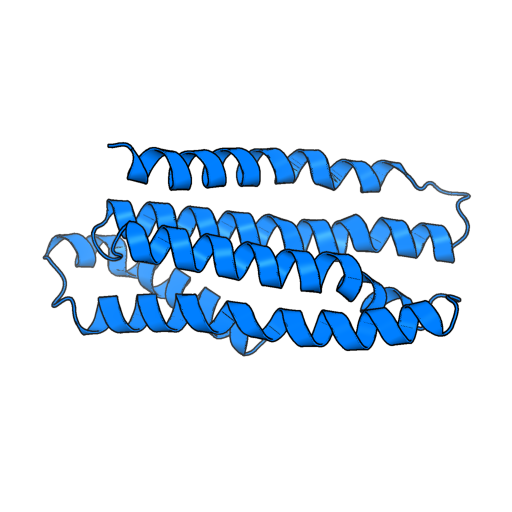.947 11.528 1.00 80.62 158 PHE A N 1
ATOM 1271 C CA . PHE A 1 158 ? -0.218 -10.908 11.788 1.00 80.62 158 PHE A CA 1
ATOM 1272 C C . PHE A 1 158 ? 0.466 -11.365 10.493 1.00 80.62 158 PHE A C 1
ATOM 1274 O O . PHE A 1 158 ? 1.692 -11.345 10.412 1.00 80.62 158 PHE A O 1
ATOM 1281 N N . TRP A 1 159 ? -0.307 -11.758 9.478 1.00 84.31 159 TRP A N 1
ATOM 1282 C CA . TRP A 1 159 ? 0.250 -12.238 8.213 1.00 84.31 159 TRP A CA 1
ATOM 1283 C C . TRP A 1 159 ? 0.922 -11.133 7.404 1.00 84.31 159 TRP A C 1
ATOM 1285 O O . TRP A 1 159 ? 1.924 -11.428 6.776 1.00 84.31 159 TRP A O 1
ATOM 1295 N N . ASN A 1 160 ? 0.474 -9.881 7.509 1.00 79.25 160 ASN A N 1
ATOM 1296 C CA . ASN A 1 160 ? 1.183 -8.738 6.928 1.00 79.25 160 ASN A CA 1
ATOM 1297 C C . ASN A 1 160 ? 2.565 -8.489 7.563 1.00 79.25 160 ASN A C 1
ATOM 1299 O O . ASN A 1 160 ? 3.399 -7.833 6.958 1.00 79.25 160 ASN A O 1
ATOM 1303 N N . LEU A 1 161 ? 2.819 -8.956 8.790 1.00 77.88 161 LEU A N 1
ATOM 1304 C CA . LEU A 1 161 ? 4.148 -8.857 9.407 1.00 77.88 161 LEU A CA 1
ATOM 1305 C C . LEU A 1 1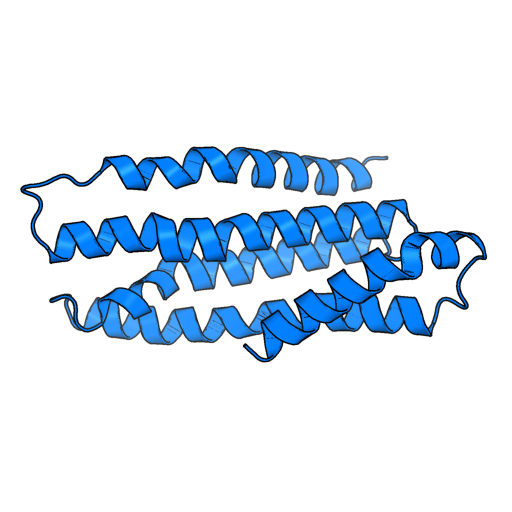61 ? 5.056 -10.038 9.031 1.00 77.88 161 LEU A C 1
ATOM 1307 O O . LEU A 1 161 ? 6.273 -9.884 8.979 1.00 77.88 161 LEU A O 1
ATOM 1311 N N . VAL A 1 162 ? 4.480 -11.231 8.873 1.00 82.69 162 VAL A N 1
ATOM 1312 C CA . VAL A 1 162 ? 5.241 -12.485 8.743 1.00 82.69 162 VAL A CA 1
ATOM 1313 C C . VAL A 1 162 ? 5.448 -12.916 7.292 1.00 82.69 162 VAL A C 1
ATOM 1315 O O . VAL A 1 162 ? 6.481 -13.519 7.003 1.00 82.69 162 VAL A O 1
ATOM 1318 N N . GLY A 1 163 ? 4.448 -12.707 6.435 1.00 78.38 163 GLY A N 1
ATOM 1319 C CA . GLY A 1 163 ? 4.449 -13.123 5.031 1.00 78.38 163 GLY A CA 1
ATOM 1320 C C . GLY A 1 163 ? 5.070 -12.070 4.139 1.00 78.38 163 GLY A C 1
ATOM 1321 O O . GLY A 1 163 ? 5.877 -12.479 3.277 1.00 78.38 163 GLY A O 1
#

Radius of gyration: 18.21 Å; chains: 1; bounding box: 44×32×58 Å

pLDDT: mean 84.22, std 10.98, range [50.09, 97.12]

Foldseek 3Di:
DVLLVLLVVLLVVLVVVQVVLCVLVVVDDDPDDQLSVLVSVLSCVQCNPVNRVVLNVLSVVLNVCVVVVLDDSVCSSVLSVVLNVQQCQLRVLLSLLSSCPSPDDPVSVVSNVVSVVSNLPSLQPVLVSSVVSVVVPPDDPCVVVCVVVSVVVNVVSVVSNVD

InterPro domains:
  IPR000883 Cytochrome c oxidase subunit I [PF00115] (8-163)
  IPR036927 Cytochrome c oxidase-like, subunit I superfamily [G3DSA:1.20.210.10] (2-163)
  IPR036927 Cytochrome c oxidase-like, subunit I superfamily [SSF81442] (5-162)

Sequence (163 aa):
LKESRHLLALFLIASTAIPVFYIPALLWGQHSNLAIAEYWRWWVVHLWVEGFFEVFATVVMAFLFTRMGLLGLRTATTSVLFSTVIFLFGGIIGTFHHLYFSGTPTGVIAFGASFSALEVVPLVLIGFEAYENLTRSRARKWVAAYKWPIYFFISVAFWNLVG

Secondary structure (DSSP, 8-state):
-HHHHHHHHHHHHHHHHHHHTTGGGGS--TTS-HHHHHHHHHIIIIIIIIIIHHHHHHHHHHHHHHHTTSS-HHHHHHHHHHHHHHHHHHHHHHGGGGTTTTT--HHHHHHHHHHHGGGGSSHHHHHHHHHHHHHHS---TTGGGGHHHHHHHHHHHHHHHH-